Protein AF-W1X8U1-F1 (afdb_monomer_lite)

Radius of gyration: 20.16 Å; chains: 1; bounding box: 55×42×48 Å

Foldseek 3Di:
DDDDDDPDDDDDDPPDDDDDDPPDDDDDDPDCDPPPDDDDDPQLVVLLVVLVVVLCVVLVVLVVVLVVLVVVLVVLVPDVPRDPVVNVVSVVVNVVSVVVNVVSVVVSVVSCVVSVHDD

Structure (mmCIF, N/CA/C/O backbone):
data_AF-W1X8U1-F1
#
_entry.id   AF-W1X8U1-F1
#
loop_
_atom_site.group_PDB
_atom_site.id
_atom_site.type_symbol
_atom_site.label_atom_id
_atom_site.label_alt_id
_atom_site.label_comp_id
_atom_site.label_asym_id
_atom_site.label_entity_id
_atom_site.label_seq_id
_atom_site.pdbx_PDB_ins_code
_atom_site.Cartn_x
_atom_site.Cartn_y
_atom_site.Cartn_z
_atom_site.occupancy
_atom_site.B_iso_or_equiv
_atom_site.auth_seq_id
_atom_site.auth_comp_id
_atom_site.auth_asym_id
_atom_site.auth_atom_id
_atom_site.pdbx_PDB_model_num
ATOM 1 N N . MET A 1 1 ? -28.953 -25.664 3.924 1.00 47.00 1 MET A N 1
ATOM 2 C CA . MET A 1 1 ? -27.684 -25.149 3.356 1.00 47.00 1 MET A CA 1
ATOM 3 C C . MET A 1 1 ? -27.932 -24.673 1.933 1.00 47.00 1 MET A C 1
ATOM 5 O O . MET A 1 1 ? -28.432 -25.472 1.155 1.00 47.00 1 MET A O 1
ATOM 9 N N . LYS A 1 2 ? -27.613 -23.412 1.609 1.00 40.00 2 LYS A N 1
ATOM 10 C CA . LYS A 1 2 ? -27.286 -22.907 0.257 1.00 40.00 2 LYS A CA 1
ATOM 11 C C . LYS A 1 2 ? -26.770 -21.465 0.405 1.00 40.00 2 LYS A C 1
ATOM 13 O O . LYS A 1 2 ? -27.522 -20.573 0.775 1.00 40.00 2 LYS A O 1
ATOM 18 N N . ARG A 1 3 ? -25.458 -21.281 0.220 1.00 53.66 3 ARG A N 1
ATOM 19 C CA . ARG A 1 3 ? -24.742 -19.993 0.218 1.00 53.66 3 ARG A CA 1
ATOM 20 C C . ARG A 1 3 ? -24.684 -19.485 -1.216 1.00 53.66 3 ARG A C 1
ATOM 22 O O . ARG A 1 3 ? -24.062 -20.173 -2.011 1.00 53.66 3 ARG A O 1
ATOM 29 N N . ASN A 1 4 ? -25.211 -18.294 -1.508 1.00 44.44 4 ASN A N 1
ATOM 30 C CA . ASN A 1 4 ? -24.930 -17.595 -2.765 1.00 44.44 4 ASN A CA 1
ATOM 31 C C . ASN A 1 4 ? -24.478 -16.156 -2.482 1.00 44.44 4 ASN A C 1
ATOM 33 O O . ASN A 1 4 ? -25.269 -15.251 -2.230 1.00 44.44 4 ASN A O 1
ATOM 37 N N . THR A 1 5 ? -23.161 -16.005 -2.520 1.00 50.38 5 THR A N 1
ATOM 38 C CA . THR A 1 5 ? -22.349 -14.798 -2.409 1.00 50.38 5 THR A CA 1
ATOM 39 C C . THR A 1 5 ? -22.599 -13.852 -3.583 1.00 50.38 5 THR A C 1
ATOM 41 O O . THR A 1 5 ? -22.244 -14.188 -4.708 1.00 50.38 5 THR A O 1
ATOM 44 N N . LYS A 1 6 ? -23.153 -12.661 -3.328 1.00 39.97 6 LYS A N 1
ATOM 45 C CA . LYS A 1 6 ? -23.048 -11.481 -4.207 1.00 39.97 6 LYS A CA 1
ATOM 46 C C . LYS A 1 6 ? -23.058 -10.209 -3.356 1.00 39.97 6 LYS A C 1
ATOM 48 O O . LYS A 1 6 ? -24.065 -9.517 -3.272 1.00 39.97 6 LYS A O 1
ATOM 53 N N . ILE A 1 7 ? -21.935 -9.918 -2.698 1.00 44.72 7 ILE A N 1
ATOM 54 C CA . ILE A 1 7 ? -21.651 -8.555 -2.235 1.00 44.72 7 ILE A CA 1
ATOM 55 C C . ILE A 1 7 ? -21.176 -7.809 -3.478 1.00 44.72 7 ILE A C 1
ATOM 57 O O . ILE A 1 7 ? -20.038 -7.958 -3.915 1.0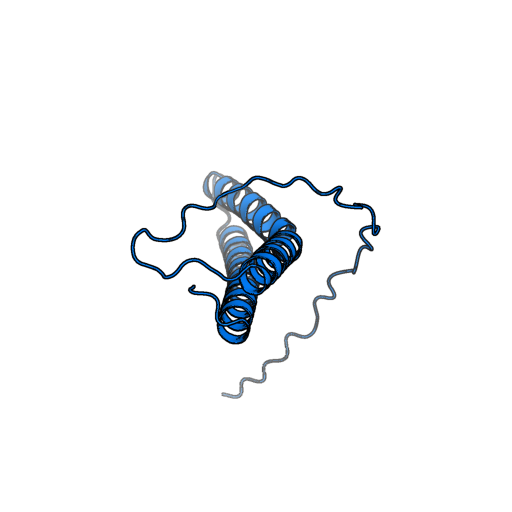0 44.72 7 ILE A O 1
ATOM 61 N N . ALA A 1 8 ? -22.112 -7.116 -4.114 1.00 46.22 8 ALA A N 1
ATOM 62 C CA . ALA A 1 8 ? -21.837 -6.253 -5.240 1.00 46.22 8 ALA A CA 1
ATOM 63 C C . ALA A 1 8 ? -21.449 -4.857 -4.733 1.00 46.22 8 ALA A C 1
ATOM 65 O O . ALA A 1 8 ? -22.158 -4.278 -3.916 1.00 46.22 8 ALA A O 1
ATOM 66 N N . LEU A 1 9 ? -20.358 -4.347 -5.309 1.00 48.09 9 LEU A N 1
ATOM 67 C CA . LEU A 1 9 ? -20.118 -2.941 -5.645 1.00 48.09 9 LEU A CA 1
ATOM 68 C C . LEU A 1 9 ? -20.027 -1.942 -4.482 1.00 48.09 9 LEU A C 1
ATOM 70 O O . LEU A 1 9 ? -21.000 -1.292 -4.117 1.00 48.09 9 LEU A O 1
ATOM 74 N N . ILE A 1 10 ? -18.793 -1.682 -4.040 1.00 46.97 10 ILE A N 1
ATOM 75 C CA . ILE A 1 10 ? -18.420 -0.338 -3.588 1.00 46.97 10 ILE A CA 1
ATOM 76 C C . ILE A 1 10 ? -17.642 0.308 -4.736 1.00 46.97 10 ILE A C 1
ATOM 78 O O . ILE A 1 10 ? -16.476 0.004 -4.975 1.00 46.97 10 ILE A O 1
ATOM 82 N N . MET A 1 11 ? -18.344 1.160 -5.483 1.00 43.03 11 MET A N 1
ATOM 83 C CA . MET A 1 11 ? -17.769 2.132 -6.410 1.00 43.03 11 MET A CA 1
ATOM 84 C C . MET A 1 11 ? -16.831 3.050 -5.623 1.00 43.03 11 MET A C 1
ATOM 86 O O . MET A 1 11 ? -17.294 3.869 -4.830 1.00 43.03 11 MET A O 1
ATOM 90 N N . MET A 1 12 ? -15.522 2.925 -5.830 1.00 49.91 12 MET A N 1
ATOM 91 C CA . MET A 1 12 ? -14.578 3.934 -5.364 1.00 49.91 12 MET A CA 1
ATOM 92 C C . MET A 1 12 ? -14.487 5.004 -6.451 1.00 49.91 12 MET A C 1
ATOM 94 O O . MET A 1 12 ? -14.066 4.730 -7.575 1.00 49.91 12 MET A O 1
ATOM 98 N N . ALA A 1 13 ? -14.985 6.197 -6.129 1.00 44.12 13 ALA A N 1
ATOM 99 C CA . ALA A 1 13 ? -14.992 7.346 -7.017 1.00 44.12 13 ALA A CA 1
ATOM 100 C C . ALA A 1 13 ? -13.569 7.642 -7.512 1.00 44.12 13 ALA A C 1
ATOM 102 O O . ALA A 1 13 ? -12.646 7.855 -6.724 1.00 44.12 13 ALA A O 1
ATOM 103 N N . LEU A 1 14 ? -13.416 7.646 -8.834 1.00 42.22 14 LEU A N 1
ATOM 104 C CA . LEU A 1 14 ? -12.200 8.031 -9.528 1.00 42.22 14 LEU A CA 1
ATOM 105 C C . LEU A 1 14 ? -12.057 9.558 -9.429 1.00 42.22 14 LEU A C 1
ATOM 107 O O . LEU A 1 14 ? -12.502 10.295 -10.305 1.00 42.22 14 LEU A O 1
ATOM 111 N N . SER A 1 15 ? -11.478 10.051 -8.335 1.00 45.56 15 SER A N 1
ATOM 112 C CA . SER A 1 15 ? -11.032 11.442 -8.272 1.00 45.56 15 SER A CA 1
ATOM 113 C C . SER A 1 15 ? -9.821 11.581 -9.187 1.00 45.56 15 SER A C 1
ATOM 115 O O . SER A 1 15 ? -8.750 11.048 -8.898 1.00 45.56 15 SER A O 1
ATOM 117 N N . ALA A 1 16 ? -10.018 12.259 -10.317 1.00 51.31 16 ALA A N 1
ATOM 118 C CA . ALA A 1 16 ? -8.973 12.618 -11.261 1.00 51.31 16 ALA A CA 1
ATOM 119 C C . ALA A 1 16 ? -7.853 13.375 -10.532 1.00 51.31 16 ALA A C 1
ATOM 121 O O . ALA A 1 16 ? -7.988 14.556 -10.214 1.00 51.31 16 ALA A O 1
ATOM 122 N N . MET A 1 17 ? -6.743 12.692 -10.255 1.00 51.59 17 MET A N 1
ATOM 123 C CA . MET A 1 17 ? -5.506 13.367 -9.893 1.00 51.59 17 MET A CA 1
ATOM 124 C C . MET A 1 17 ? -4.847 13.828 -11.186 1.00 51.59 17 MET A C 1
ATOM 126 O O . MET A 1 17 ? -4.524 13.030 -12.066 1.00 51.59 17 MET A O 1
ATOM 130 N N . ALA A 1 18 ? -4.749 15.149 -11.309 1.00 44.41 18 ALA A N 1
ATOM 131 C CA . ALA A 1 18 ? -4.173 15.847 -12.438 1.00 44.41 18 ALA A CA 1
ATOM 132 C C . ALA A 1 18 ? -2.786 15.285 -12.787 1.00 44.41 18 ALA A C 1
ATOM 134 O O . ALA A 1 18 ? -1.906 15.170 -11.935 1.00 44.41 18 ALA A O 1
ATOM 135 N N . MET A 1 19 ? -2.605 14.968 -14.070 1.00 51.06 19 MET A N 1
ATOM 136 C CA . MET A 1 19 ? -1.295 14.761 -14.675 1.00 51.06 19 MET A CA 1
ATOM 137 C C . MET A 1 19 ? -0.472 16.035 -14.472 1.00 51.06 19 MET A C 1
ATOM 139 O O . MET A 1 19 ? -0.850 17.100 -14.955 1.00 51.06 19 MET A O 1
ATOM 143 N N . GLY A 1 20 ? 0.632 15.936 -13.740 1.00 47.75 20 GLY A N 1
ATOM 144 C CA . GLY A 1 20 ? 1.420 17.113 -13.403 1.00 47.75 20 GLY A CA 1
ATOM 145 C C . GLY A 1 20 ? 2.702 16.792 -12.658 1.00 47.75 20 GLY A C 1
ATOM 146 O O . GLY A 1 20 ? 2.921 17.308 -11.571 1.00 47.75 20 GLY A O 1
ATOM 147 N N . SER A 1 21 ? 3.565 15.963 -13.237 1.00 39.09 21 SER A N 1
ATOM 148 C CA . SER A 1 21 ? 4.991 16.023 -12.916 1.00 39.09 21 SER A CA 1
ATOM 149 C C . SER A 1 21 ? 5.814 15.515 -14.093 1.00 39.09 21 SER A C 1
ATOM 151 O O . SER A 1 21 ? 6.143 14.339 -14.219 1.00 39.09 21 SER A O 1
ATOM 153 N N . THR A 1 22 ? 6.185 16.448 -14.970 1.00 45.41 22 THR A N 1
ATOM 154 C CA . THR A 1 22 ? 7.440 16.356 -15.717 1.00 45.41 22 THR A CA 1
ATOM 155 C C . THR A 1 22 ? 8.556 16.088 -14.713 1.00 45.41 22 THR A C 1
ATOM 157 O O . THR A 1 22 ? 9.002 16.997 -14.013 1.00 45.41 22 THR A O 1
ATOM 160 N N . SER A 1 23 ? 8.971 14.830 -14.585 1.00 48.00 23 SER A N 1
ATOM 161 C CA . SER A 1 23 ? 10.151 14.473 -13.809 1.00 48.00 23 SER A CA 1
ATOM 162 C C . SER A 1 23 ? 11.353 14.892 -14.646 1.00 48.00 23 SER A C 1
ATOM 164 O O . SER A 1 23 ? 11.749 14.208 -15.588 1.00 48.00 23 SER A O 1
ATOM 166 N N . ALA A 1 24 ? 11.882 16.079 -14.351 1.00 45.25 24 ALA A N 1
ATOM 167 C CA . ALA A 1 24 ? 13.192 16.481 -14.821 1.00 45.25 24 ALA A CA 1
ATOM 168 C C . ALA A 1 24 ? 14.203 15.405 -14.400 1.00 45.25 24 ALA A C 1
ATOM 170 O O . ALA A 1 24 ? 14.230 14.980 -13.244 1.00 45.25 24 ALA A O 1
ATOM 171 N N . PHE A 1 25 ? 14.991 14.942 -15.367 1.00 58.16 25 PHE A N 1
ATOM 172 C CA . PHE A 1 25 ? 16.066 13.978 -15.191 1.00 58.16 25 PHE A CA 1
ATOM 173 C C . PHE A 1 25 ? 16.982 14.383 -14.027 1.00 58.16 25 PHE A C 1
ATOM 175 O O . PHE A 1 25 ? 17.772 15.315 -14.151 1.00 58.16 25 PHE A O 1
ATOM 182 N N . ALA 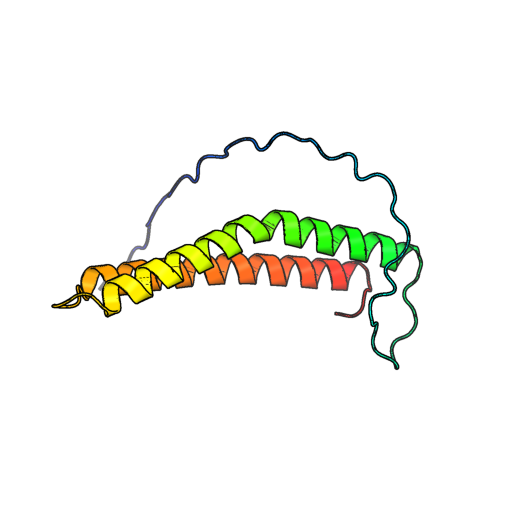A 1 26 ? 16.923 13.640 -12.925 1.00 42.69 26 ALA A N 1
ATOM 183 C CA . ALA A 1 26 ? 17.980 13.610 -11.926 1.00 42.69 26 ALA A CA 1
ATOM 184 C C . ALA A 1 26 ? 18.628 12.222 -11.979 1.00 42.69 26 ALA A C 1
ATOM 186 O O . ALA A 1 26 ? 18.125 11.244 -11.430 1.00 42.69 26 ALA A O 1
ATOM 187 N N . HIS A 1 27 ? 19.732 12.139 -12.721 1.00 51.44 27 HIS A N 1
ATOM 188 C CA . HIS A 1 27 ? 20.689 11.042 -12.619 1.00 51.44 27 HIS A CA 1
ATOM 189 C C . HIS A 1 27 ? 21.248 10.977 -11.190 1.00 51.44 27 HIS A C 1
ATOM 191 O O . HIS A 1 27 ? 21.660 12.002 -10.654 1.00 51.44 27 HIS A O 1
ATOM 197 N N . GLY A 1 28 ? 21.346 9.771 -10.620 1.00 43.47 28 GLY A N 1
ATOM 198 C CA . GLY A 1 28 ? 22.216 9.515 -9.466 1.00 43.47 28 GLY A CA 1
ATOM 199 C C . GLY A 1 28 ? 21.547 8.803 -8.297 1.00 43.47 28 GLY A C 1
ATOM 200 O O . GLY A 1 28 ? 21.346 9.383 -7.239 1.00 43.47 28 GLY A O 1
ATOM 201 N N . GLY A 1 29 ? 21.260 7.515 -8.464 1.00 41.34 29 GLY A N 1
ATOM 202 C CA . GLY A 1 29 ? 20.931 6.628 -7.355 1.00 41.34 29 GLY A CA 1
ATOM 203 C C . GLY A 1 29 ? 21.441 5.234 -7.668 1.00 41.34 29 GLY A C 1
ATOM 204 O O . GLY A 1 29 ? 20.706 4.423 -8.229 1.00 41.34 29 GLY A O 1
ATOM 205 N N . HIS A 1 30 ? 22.709 4.956 -7.358 1.00 46.06 30 HIS A N 1
ATOM 206 C CA . HIS A 1 30 ? 23.193 3.579 -7.301 1.00 46.06 30 HIS A CA 1
ATOM 207 C C . HIS A 1 30 ? 22.486 2.888 -6.133 1.00 46.06 30 HIS A C 1
ATOM 209 O O . HIS A 1 30 ? 22.923 2.956 -4.987 1.00 46.06 30 HIS A O 1
ATOM 215 N N . GLY A 1 31 ? 21.339 2.276 -6.434 1.00 52.28 31 GLY A N 1
ATOM 216 C CA . GLY A 1 31 ? 20.685 1.334 -5.542 1.00 52.28 31 GLY A CA 1
ATOM 217 C C . GLY A 1 31 ? 21.670 0.228 -5.185 1.00 52.28 31 GLY A C 1
ATOM 218 O O . GLY A 1 31 ? 22.433 -0.228 -6.036 1.00 52.28 31 GLY A O 1
ATOM 219 N N . MET A 1 32 ? 21.681 -0.152 -3.911 1.00 48.97 32 MET A N 1
ATOM 220 C CA . MET A 1 32 ? 22.469 -1.252 -3.364 1.00 48.97 32 MET A CA 1
ATOM 221 C C . MET A 1 32 ? 21.981 -2.574 -3.972 1.00 48.97 32 MET A C 1
ATOM 223 O O . MET A 1 32 ? 21.212 -3.310 -3.359 1.00 48.97 32 MET A O 1
ATOM 227 N N . TRP A 1 33 ? 22.369 -2.849 -5.214 1.00 56.16 33 TRP A N 1
ATOM 228 C CA . TRP A 1 33 ? 22.139 -4.132 -5.864 1.00 56.16 33 TRP A CA 1
ATOM 229 C C . TRP A 1 33 ? 23.087 -5.156 -5.241 1.00 56.16 33 TRP A C 1
ATOM 231 O O . TRP A 1 33 ? 24.254 -4.853 -4.990 1.00 56.16 33 TRP A O 1
ATOM 241 N N . GLN A 1 34 ? 22.547 -6.334 -4.914 1.00 53.59 34 GLN A N 1
ATOM 242 C CA . GLN A 1 34 ? 23.242 -7.429 -4.234 1.00 53.59 34 GLN A CA 1
ATOM 243 C C . GLN A 1 34 ? 24.669 -7.596 -4.772 1.00 53.59 34 GLN A C 1
ATOM 245 O O . GLN A 1 34 ? 24.851 -7.768 -5.974 1.00 53.59 34 GLN A O 1
ATOM 250 N N . GLN A 1 35 ? 25.664 -7.601 -3.877 1.00 53.56 35 GLN A N 1
ATOM 251 C CA . GLN A 1 35 ? 27.103 -7.675 -4.191 1.00 53.56 35 GLN A CA 1
ATOM 252 C C . GLN A 1 35 ? 27.522 -8.866 -5.082 1.00 53.56 35 GLN A C 1
ATOM 254 O O . GLN A 1 35 ? 28.658 -8.895 -5.541 1.00 53.56 35 GLN A O 1
ATOM 259 N N . ASN A 1 36 ? 26.622 -9.818 -5.354 1.00 54.03 36 ASN A N 1
ATOM 260 C CA . ASN A 1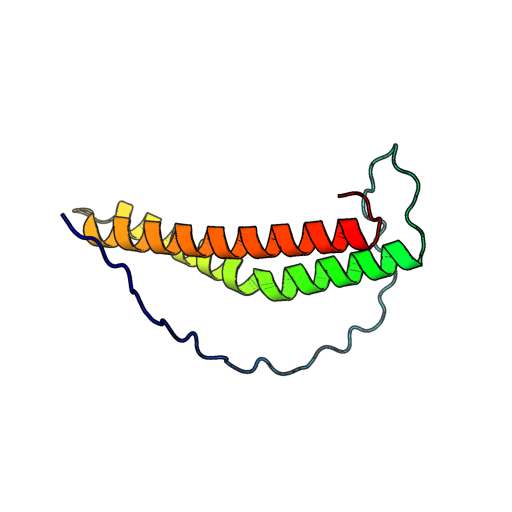 36 ? 26.866 -11.024 -6.149 1.00 54.03 36 ASN A CA 1
ATOM 261 C C . ASN A 1 36 ? 25.961 -11.158 -7.393 1.00 54.03 36 ASN A C 1
ATOM 263 O O . ASN A 1 36 ? 26.008 -12.188 -8.062 1.00 54.03 36 ASN A O 1
ATOM 267 N N . ALA A 1 37 ? 25.120 -10.166 -7.703 1.00 61.72 37 ALA A N 1
ATOM 268 C CA . ALA A 1 37 ? 24.302 -10.174 -8.915 1.00 61.72 37 ALA A CA 1
ATOM 269 C C . ALA A 1 37 ? 25.045 -9.483 -10.067 1.00 61.72 37 ALA A C 1
ATOM 271 O O . ALA A 1 37 ? 25.717 -8.471 -9.862 1.00 61.72 37 ALA A O 1
ATOM 272 N N . ALA A 1 38 ? 24.907 -10.015 -11.286 1.00 66.31 38 ALA A N 1
ATOM 273 C CA . ALA A 1 38 ? 25.387 -9.321 -12.476 1.00 66.31 38 ALA A CA 1
ATOM 274 C C . ALA A 1 38 ? 24.758 -7.913 -12.535 1.00 66.31 38 ALA A C 1
ATOM 276 O O . ALA A 1 38 ? 23.561 -7.778 -12.252 1.00 66.31 38 ALA A O 1
ATOM 277 N N . PRO A 1 39 ? 25.536 -6.865 -12.865 1.00 73.75 39 PRO A N 1
ATOM 278 C CA . PRO A 1 39 ? 24.998 -5.515 -12.954 1.00 73.75 39 PRO A CA 1
ATOM 279 C C . PRO A 1 39 ? 23.883 -5.466 -14.004 1.00 73.75 39 PRO A C 1
ATOM 281 O O . PRO A 1 39 ? 24.001 -6.073 -15.069 1.00 73.75 39 PRO A O 1
ATOM 284 N N . LEU A 1 40 ? 22.802 -4.743 -13.697 1.00 80.56 40 LEU A N 1
ATOM 285 C CA . LEU A 1 40 ? 21.691 -4.547 -14.629 1.00 80.56 40 LEU A CA 1
ATOM 286 C C . LEU A 1 40 ? 22.173 -3.851 -15.903 1.00 80.56 40 LEU A C 1
ATOM 288 O O . LEU A 1 40 ? 23.006 -2.942 -15.847 1.00 80.56 40 LEU A O 1
ATOM 292 N N . THR A 1 41 ? 21.596 -4.222 -17.046 1.00 88.81 41 THR A N 1
ATOM 293 C CA . THR A 1 41 ? 21.764 -3.432 -18.272 1.00 88.81 41 THR A CA 1
ATOM 294 C C . THR A 1 41 ? 21.101 -2.058 -18.114 1.00 88.81 41 THR A C 1
ATOM 296 O O . THR A 1 41 ? 20.217 -1.866 -17.277 1.00 88.81 41 THR A O 1
ATOM 299 N N . SER A 1 42 ? 21.488 -1.076 -18.935 1.00 89.50 42 SER A N 1
ATOM 300 C CA . SER A 1 42 ? 20.855 0.257 -18.914 1.00 89.50 42 SER A CA 1
ATOM 301 C C . SER A 1 42 ? 19.340 0.190 -19.184 1.00 89.50 42 SER A C 1
ATOM 303 O O . SER A 1 42 ? 18.550 0.902 -18.557 1.00 89.50 42 SER A O 1
ATOM 305 N N . GLU A 1 43 ? 18.922 -0.727 -20.058 1.00 90.44 43 GLU A N 1
ATOM 306 C CA . GLU A 1 43 ? 17.514 -1.010 -20.349 1.00 90.44 43 GLU A CA 1
ATOM 307 C C . GLU A 1 43 ? 16.790 -1.565 -19.116 1.00 90.44 43 GLU A C 1
ATOM 309 O O . GLU A 1 43 ? 15.733 -1.059 -18.736 1.00 90.44 43 GLU A O 1
ATOM 314 N N . GLN A 1 44 ? 17.398 -2.538 -18.429 1.00 90.56 44 GLN A N 1
ATOM 315 C CA . GLN A 1 44 ? 16.867 -3.095 -17.185 1.00 90.56 44 GLN A CA 1
ATOM 316 C C . GLN A 1 44 ? 16.797 -2.053 -16.069 1.00 90.56 44 GLN A C 1
ATOM 318 O O . GLN A 1 44 ? 15.827 -2.033 -15.317 1.00 90.56 44 GLN A O 1
ATOM 323 N N . GLN A 1 45 ? 17.771 -1.147 -15.975 1.00 90.56 45 GLN A N 1
ATOM 324 C CA . GLN A 1 45 ? 17.751 -0.056 -15.002 1.00 90.56 45 GLN A CA 1
ATOM 325 C C . GLN A 1 45 ? 16.595 0.922 -15.267 1.00 90.56 45 GLN A C 1
ATOM 327 O O . GLN A 1 45 ? 15.921 1.356 -14.331 1.00 90.56 45 GLN A O 1
ATOM 332 N N . THR A 1 46 ? 16.329 1.238 -16.535 1.00 93.12 46 THR A N 1
ATOM 333 C CA . THR A 1 46 ? 15.215 2.114 -16.931 1.00 93.12 46 THR A CA 1
ATOM 334 C C . THR A 1 46 ? 13.867 1.451 -16.644 1.00 93.12 46 THR A C 1
ATOM 336 O O . THR A 1 46 ? 12.979 2.065 -16.045 1.00 93.12 46 THR A O 1
ATOM 339 N N . ALA A 1 47 ? 13.724 0.172 -17.001 1.00 94.12 47 ALA A N 1
ATOM 340 C CA . ALA A 1 47 ? 12.535 -0.615 -16.691 1.00 94.12 47 ALA A CA 1
ATOM 341 C C . ALA A 1 47 ? 12.317 -0.726 -15.174 1.00 94.12 47 ALA A C 1
ATOM 343 O O . ALA A 1 47 ? 11.202 -0.519 -14.695 1.00 94.12 47 ALA A O 1
ATOM 344 N N . TRP A 1 48 ? 13.386 -0.951 -14.408 1.00 93.56 48 TRP A N 1
ATOM 345 C CA . TRP A 1 48 ? 13.348 -1.016 -12.951 1.00 93.56 48 TRP A CA 1
ATOM 346 C C . TRP A 1 48 ? 12.784 0.258 -12.320 1.00 93.56 48 TRP A C 1
ATOM 348 O O . TRP A 1 48 ? 11.866 0.189 -11.496 1.00 93.56 48 TRP A O 1
ATOM 358 N N . GLN A 1 49 ? 13.319 1.418 -12.724 1.00 94.44 49 GLN A N 1
ATOM 359 C CA . GLN A 1 49 ? 12.884 2.722 -12.224 1.00 94.44 49 GLN A CA 1
ATOM 360 C C . GLN A 1 49 ? 11.407 2.950 -12.525 1.00 94.44 49 GLN A C 1
ATOM 362 O O . GLN A 1 49 ? 10.649 3.336 -11.637 1.00 94.44 49 GLN A O 1
ATOM 367 N N . LYS A 1 50 ? 10.979 2.654 -13.758 1.00 95.56 50 LYS A N 1
ATOM 368 C CA . LYS A 1 50 ? 9.577 2.780 -14.151 1.00 95.56 50 LYS A CA 1
ATOM 369 C C . LYS A 1 50 ? 8.673 1.888 -13.297 1.00 95.56 50 LYS A C 1
ATOM 371 O O . LYS A 1 50 ? 7.703 2.383 -12.734 1.00 95.56 50 LYS A O 1
ATOM 376 N N . ILE A 1 51 ? 9.010 0.605 -13.155 1.00 96.38 51 ILE A N 1
ATOM 377 C CA . ILE A 1 51 ? 8.223 -0.358 -12.369 1.00 96.38 51 ILE A CA 1
ATOM 378 C C . ILE A 1 51 ? 8.096 0.095 -10.906 1.00 96.38 51 ILE A C 1
ATOM 380 O O . ILE A 1 51 ? 7.011 0.024 -10.326 1.00 96.38 51 ILE A O 1
ATOM 384 N N . HIS A 1 52 ? 9.180 0.597 -10.308 1.00 94.38 52 HIS A N 1
ATOM 385 C CA . HIS A 1 52 ? 9.160 1.089 -8.929 1.00 94.38 52 HIS A CA 1
ATOM 386 C C . HIS A 1 52 ? 8.342 2.369 -8.770 1.00 94.38 52 HIS A C 1
ATOM 388 O O . HIS A 1 52 ? 7.555 2.470 -7.826 1.00 94.38 52 HIS A O 1
ATOM 394 N N . ASN A 1 53 ? 8.481 3.316 -9.699 1.00 95.88 53 ASN A N 1
ATOM 395 C CA . ASN A 1 53 ? 7.705 4.552 -9.695 1.00 95.88 53 ASN A CA 1
ATOM 396 C C . ASN A 1 53 ? 6.206 4.266 -9.854 1.00 95.88 53 ASN A C 1
ATOM 398 O O . ASN A 1 53 ? 5.400 4.798 -9.092 1.00 95.88 53 ASN A O 1
ATOM 402 N N . ASP A 1 54 ? 5.837 3.374 -10.777 1.00 95.75 54 ASP A N 1
ATOM 403 C CA . ASP A 1 54 ? 4.448 2.971 -11.006 1.00 95.75 54 ASP A CA 1
ATOM 404 C C . ASP A 1 54 ? 3.858 2.279 -9.768 1.00 95.75 54 ASP A C 1
ATOM 406 O O . ASP A 1 54 ? 2.742 2.598 -9.349 1.00 95.75 54 ASP A O 1
ATOM 410 N N . PHE A 1 55 ? 4.613 1.370 -9.138 1.00 96.94 55 PHE A N 1
ATOM 411 C CA . PHE A 1 55 ? 4.204 0.732 -7.886 1.00 96.94 55 PHE A CA 1
ATOM 412 C C . PHE A 1 55 ? 4.010 1.760 -6.767 1.00 96.94 55 PHE A C 1
ATOM 414 O O . PHE A 1 55 ? 3.013 1.703 -6.044 1.00 96.94 55 PHE A O 1
ATOM 421 N N . TYR A 1 56 ? 4.932 2.712 -6.609 1.00 95.75 56 TYR A N 1
ATOM 422 C CA . TYR A 1 56 ? 4.826 3.746 -5.581 1.00 95.75 56 TYR A CA 1
ATOM 423 C C . TYR A 1 56 ? 3.609 4.651 -5.810 1.00 95.75 56 TYR A C 1
ATOM 425 O O . TYR A 1 56 ? 2.819 4.867 -4.888 1.00 95.75 56 TYR A O 1
ATOM 433 N N . ALA A 1 57 ? 3.400 5.106 -7.048 1.00 94.62 57 ALA A N 1
ATOM 434 C CA . ALA A 1 57 ? 2.252 5.928 -7.415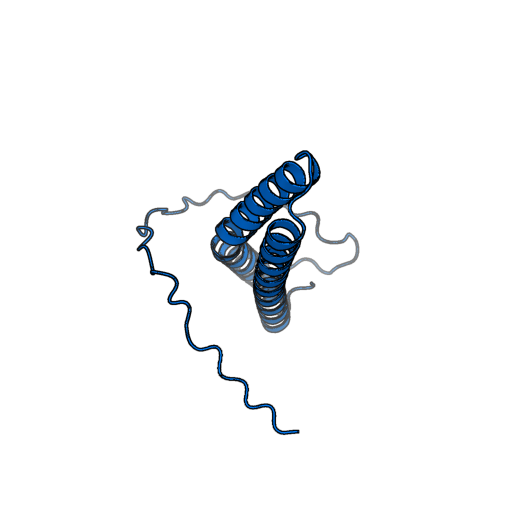 1.00 94.62 57 ALA A CA 1
ATOM 435 C C . ALA A 1 57 ? 0.926 5.218 -7.096 1.00 94.62 57 ALA A C 1
ATOM 437 O O . ALA A 1 57 ? 0.035 5.818 -6.496 1.00 94.62 57 ALA A O 1
ATOM 438 N N . GLN A 1 58 ? 0.824 3.923 -7.412 1.00 93.00 58 GLN A N 1
ATOM 439 C CA . GLN A 1 58 ? -0.384 3.126 -7.169 1.00 93.00 58 GLN A CA 1
ATOM 440 C C . GLN A 1 58 ? -0.581 2.723 -5.699 1.00 93.00 58 GLN A C 1
ATOM 442 O O . GLN A 1 58 ? -1.717 2.575 -5.253 1.00 93.00 58 GLN A O 1
ATOM 447 N N . SER A 1 59 ? 0.496 2.530 -4.930 1.00 97.06 59 SER A N 1
ATOM 448 C CA . SER A 1 59 ? 0.414 2.016 -3.554 1.00 97.06 59 SER A CA 1
ATOM 449 C C . SER A 1 59 ? 0.375 3.101 -2.476 1.00 97.06 59 SER A C 1
ATOM 451 O O . SER A 1 59 ? -0.100 2.825 -1.375 1.00 97.06 59 SER A O 1
ATOM 453 N N . SER A 1 60 ? 0.822 4.328 -2.766 1.00 96.19 60 SER A N 1
ATOM 454 C CA . SER A 1 60 ? 0.949 5.410 -1.774 1.00 96.19 60 SER A CA 1
ATOM 455 C C . SER A 1 60 ? -0.353 5.700 -1.013 1.00 96.19 60 SER A C 1
ATOM 457 O O . SER A 1 60 ? -0.365 5.691 0.219 1.00 96.19 60 SER A O 1
ATOM 459 N N . ALA A 1 61 ? -1.471 5.867 -1.725 1.00 94.44 61 ALA A N 1
ATOM 460 C CA . ALA A 1 61 ? -2.775 6.133 -1.117 1.00 94.44 61 ALA A CA 1
ATOM 461 C C . ALA A 1 61 ? -3.261 4.963 -0.242 1.00 94.44 61 ALA A C 1
ATOM 463 O O . ALA A 1 61 ? -3.766 5.179 0.859 1.00 94.44 61 ALA A O 1
ATOM 464 N N . LEU A 1 62 ? -3.057 3.717 -0.685 1.00 96.31 62 LEU A N 1
ATOM 465 C CA . LEU A 1 62 ? -3.428 2.521 0.081 1.00 96.31 62 LEU A CA 1
ATOM 466 C C . LEU A 1 62 ? -2.592 2.382 1.360 1.00 96.31 62 LEU A C 1
ATOM 468 O O . LEU A 1 62 ? -3.118 2.022 2.412 1.00 96.31 62 LEU A O 1
ATOM 472 N N . GLN A 1 63 ? -1.296 2.700 1.294 1.00 97.75 63 GLN A N 1
ATOM 473 C CA . GLN A 1 63 ? -0.423 2.714 2.469 1.00 97.75 63 GLN A CA 1
ATOM 474 C C . GLN A 1 63 ? -0.865 3.780 3.476 1.00 97.75 63 GLN A C 1
ATOM 476 O O . GLN A 1 63 ? -0.956 3.486 4.668 1.00 97.75 63 GLN A O 1
ATOM 481 N N . GLN A 1 64 ? -1.194 4.988 3.007 1.00 97.62 64 GLN A N 1
ATOM 482 C CA . GLN A 1 64 ? -1.721 6.057 3.860 1.00 97.62 64 GLN A CA 1
ATOM 483 C C . GLN A 1 64 ? -3.037 5.644 4.527 1.00 97.62 64 GLN A C 1
ATOM 485 O O . GLN A 1 64 ? -3.169 5.764 5.744 1.00 97.62 64 GLN A O 1
ATOM 490 N N . GLN A 1 65 ? -3.975 5.075 3.766 1.00 97.25 65 GLN A N 1
ATOM 491 C CA . GLN A 1 65 ? -5.237 4.568 4.309 1.00 97.25 65 GLN A CA 1
ATOM 492 C C . GLN A 1 65 ? -5.016 3.483 5.367 1.00 97.25 65 GLN A C 1
ATOM 494 O O . GLN A 1 65 ? -5.664 3.505 6.413 1.00 97.25 65 GLN A O 1
ATOM 499 N N . LEU A 1 66 ? -4.074 2.562 5.142 1.00 98.31 66 LEU A N 1
ATOM 500 C CA . LEU A 1 66 ? -3.752 1.516 6.111 1.00 98.31 66 LEU A CA 1
ATOM 501 C C . LEU A 1 66 ? -3.189 2.098 7.417 1.00 98.31 66 LEU A C 1
ATOM 503 O O . LEU A 1 66 ? -3.534 1.622 8.500 1.00 98.31 66 LEU A O 1
ATOM 507 N N . VAL A 1 67 ? -2.347 3.132 7.328 1.00 98.00 67 VAL A N 1
ATOM 508 C CA . VAL A 1 67 ? -1.832 3.859 8.498 1.00 98.00 67 VAL A CA 1
ATOM 509 C C . VAL A 1 67 ? -2.977 4.530 9.256 1.00 98.00 67 VAL A C 1
ATOM 511 O O . VAL A 1 67 ? -3.105 4.321 10.462 1.00 98.00 67 VAL A O 1
ATOM 514 N N . THR A 1 68 ? -3.854 5.261 8.565 1.00 98.12 68 THR A N 1
ATOM 515 C CA . THR A 1 68 ? -5.032 5.900 9.174 1.00 98.12 68 THR A CA 1
ATOM 516 C C . THR A 1 68 ? -5.923 4.882 9.881 1.00 98.12 68 THR A C 1
ATOM 518 O O . THR A 1 68 ? -6.273 5.075 11.045 1.00 98.12 68 THR A O 1
ATOM 521 N N . LYS A 1 69 ? -6.231 3.755 9.229 1.00 98.31 69 LYS A N 1
ATOM 522 C CA . LYS A 1 69 ? -7.057 2.695 9.820 1.00 98.31 69 LYS A CA 1
ATOM 523 C C . LYS A 1 69 ? -6.399 2.042 11.031 1.00 98.31 69 LYS A C 1
ATOM 525 O O . LYS A 1 69 ? -7.089 1.684 11.978 1.00 98.31 69 LYS A O 1
ATOM 530 N N . ARG A 1 70 ? -5.066 1.952 11.061 1.00 98.50 70 ARG A N 1
ATOM 531 C CA . ARG A 1 70 ? -4.335 1.467 12.239 1.00 98.50 70 ARG A CA 1
ATOM 532 C C . ARG A 1 70 ? -4.451 2.423 13.430 1.00 98.50 70 ARG A C 1
ATOM 534 O O . ARG A 1 70 ? -4.570 1.950 14.558 1.00 98.50 70 ARG A O 1
ATOM 541 N N . TYR A 1 71 ? -4.442 3.736 13.198 1.00 98.44 71 TYR A N 1
ATOM 542 C CA . TYR A 1 71 ? -4.713 4.712 14.259 1.00 98.44 71 TYR A CA 1
ATOM 543 C C . TYR A 1 71 ? -6.151 4.610 14.768 1.00 98.44 71 TYR A C 1
ATOM 545 O O . TYR A 1 71 ? -6.355 4.570 15.978 1.00 98.44 71 TYR A O 1
ATOM 553 N N . GLU A 1 72 ? -7.128 4.503 13.865 1.00 98.06 72 GLU A N 1
ATOM 554 C CA . GLU A 1 72 ? -8.540 4.311 14.220 1.00 98.06 72 GLU A CA 1
ATOM 555 C C . GLU A 1 72 ? -8.741 3.039 15.057 1.00 98.06 72 GLU A C 1
ATOM 557 O O . GLU A 1 72 ? -9.335 3.086 16.132 1.00 98.06 72 GLU A O 1
ATOM 562 N N . TYR A 1 73 ? -8.168 1.919 14.615 1.00 98.56 73 TYR A N 1
ATOM 563 C CA . TYR A 1 73 ? -8.196 0.648 15.333 1.00 98.56 73 TYR A CA 1
ATOM 564 C C . TYR A 1 73 ? -7.634 0.774 16.757 1.00 98.56 73 TYR A C 1
ATOM 566 O O . TYR A 1 73 ? -8.264 0.339 17.720 1.00 98.56 73 TYR A O 1
ATOM 574 N N . ASN A 1 74 ? -6.471 1.416 16.909 1.00 98.38 74 ASN A N 1
ATOM 575 C CA . ASN A 1 74 ? -5.852 1.625 18.218 1.00 98.38 74 ASN A CA 1
ATOM 576 C C . ASN A 1 74 ? -6.683 2.556 19.116 1.00 98.38 74 ASN A C 1
ATOM 578 O O . ASN A 1 74 ? -6.778 2.313 20.317 1.00 98.38 74 ASN A O 1
ATOM 582 N N . ALA A 1 75 ? -7.303 3.596 18.551 1.00 98.19 75 ALA A N 1
ATOM 583 C CA . ALA A 1 75 ? -8.188 4.489 19.295 1.00 98.19 75 ALA A CA 1
ATOM 584 C C . ALA A 1 75 ? -9.436 3.751 19.807 1.00 98.19 75 ALA A C 1
ATOM 586 O O . ALA A 1 75 ? -9.830 3.935 20.956 1.00 98.19 75 ALA A O 1
ATOM 587 N N . LEU A 1 76 ? -10.020 2.871 18.986 1.00 98.19 76 LEU A N 1
ATOM 588 C CA . LEU A 1 76 ? -11.159 2.038 19.379 1.00 98.19 76 LEU A CA 1
ATOM 589 C C . LEU A 1 76 ? -10.796 1.022 20.471 1.00 98.19 76 LEU A C 1
ATOM 591 O O . LEU A 1 76 ? -11.606 0.786 21.364 1.00 98.19 76 LEU A O 1
ATOM 595 N N . LEU A 1 77 ? -9.587 0.451 20.433 1.00 98.06 77 LEU A N 1
ATOM 596 C CA . LEU A 1 77 ? -9.087 -0.429 21.496 1.00 98.06 77 LEU A CA 1
ATOM 597 C C . LEU A 1 77 ? -8.867 0.299 22.827 1.00 98.06 77 LEU A C 1
ATOM 599 O O . LEU A 1 77 ? -9.026 -0.310 23.881 1.00 98.06 77 LEU A O 1
ATOM 603 N N . ALA A 1 78 ? -8.48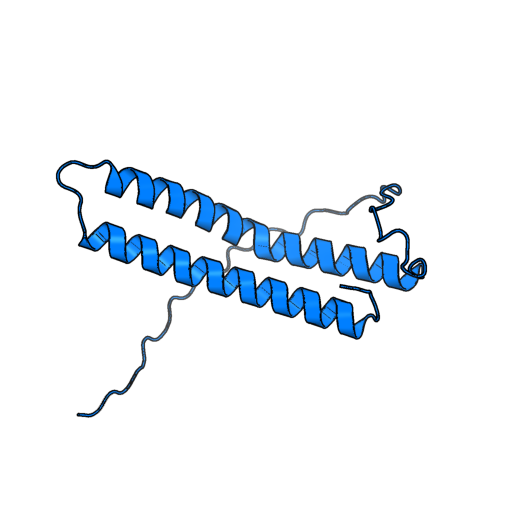5 1.576 22.783 1.00 98.00 78 ALA A N 1
ATOM 604 C CA . ALA A 1 78 ? -8.256 2.392 23.974 1.00 98.00 78 ALA A CA 1
ATOM 605 C C . ALA A 1 78 ? -9.550 2.976 24.578 1.00 98.00 78 ALA A C 1
ATOM 607 O O . ALA A 1 78 ? -9.516 3.522 25.682 1.00 98.00 78 ALA A O 1
ATOM 608 N N . ALA A 1 79 ? -10.681 2.892 23.869 1.00 97.44 79 ALA A N 1
ATOM 609 C CA . ALA A 1 79 ? -11.974 3.350 24.365 1.00 97.44 79 ALA A CA 1
ATOM 610 C C . ALA A 1 79 ? -12.477 2.474 25.527 1.00 97.44 79 ALA A C 1
ATOM 612 O O . ALA A 1 79 ? -12.191 1.281 25.585 1.00 97.44 79 ALA A O 1
ATOM 613 N N . ASN A 1 80 ? -13.267 3.057 26.436 1.00 93.81 80 ASN A N 1
ATOM 614 C CA . ASN A 1 80 ? -13.843 2.346 27.579 1.00 93.81 80 ASN A CA 1
ATOM 615 C C . ASN A 1 80 ? -15.367 2.569 27.680 1.00 93.81 80 ASN A C 1
ATOM 617 O O . ASN A 1 80 ? -15.782 3.700 27.942 1.00 93.81 80 ASN A O 1
ATOM 621 N N . PRO A 1 81 ? -16.198 1.515 27.526 1.00 93.75 81 PRO A N 1
ATOM 622 C CA . PRO A 1 81 ? -15.810 0.159 27.126 1.00 93.75 81 PRO A CA 1
ATOM 623 C C . PRO A 1 81 ? -15.394 0.096 25.639 1.00 93.75 81 PRO A C 1
ATOM 625 O O . PRO A 1 81 ? -15.899 0.885 24.835 1.00 93.75 81 PRO A O 1
ATOM 628 N N . PRO A 1 82 ? -14.524 -0.849 25.241 1.00 96.38 82 PRO A N 1
ATOM 629 C CA . PRO A 1 82 ? -14.208 -1.070 23.833 1.00 96.38 82 PRO A CA 1
ATOM 630 C C . PRO A 1 82 ? -15.438 -1.518 23.028 1.00 96.38 82 PRO A C 1
ATOM 632 O O . PRO A 1 82 ? -16.174 -2.418 23.439 1.00 96.38 82 PRO A O 1
ATOM 635 N N . ASP A 1 83 ? -15.631 -0.939 21.841 1.00 97.62 83 ASP A N 1
ATOM 636 C CA . ASP A 1 83 ? -16.694 -1.327 20.903 1.00 97.62 83 ASP A CA 1
ATOM 637 C C . ASP A 1 83 ? -16.191 -2.437 19.968 1.00 97.62 83 ASP A C 1
ATOM 639 O O . ASP A 1 83 ? -15.588 -2.186 18.919 1.00 97.62 83 ASP A O 1
ATOM 643 N N . SER A 1 84 ? -16.426 -3.691 20.360 1.00 97.00 84 SER A N 1
ATOM 644 C CA . SER A 1 84 ? -15.947 -4.870 19.627 1.00 97.00 84 SER A CA 1
ATOM 645 C C . SER A 1 84 ? -16.474 -4.950 18.190 1.00 97.00 84 SER A C 1
ATOM 647 O O . SER A 1 84 ? -15.769 -5.446 17.309 1.00 97.00 84 SER A O 1
ATOM 649 N N . SER A 1 85 ? -17.677 -4.435 17.918 1.00 98.12 85 SER A N 1
ATOM 650 C CA . SER A 1 85 ? -18.245 -4.423 16.568 1.00 98.12 85 SER A CA 1
ATOM 651 C C . SER A 1 85 ? -17.450 -3.490 15.656 1.00 98.12 85 SER A C 1
ATOM 653 O O . SER A 1 85 ? -17.069 -3.885 14.552 1.00 98.12 85 SER A O 1
ATOM 655 N N . LYS A 1 86 ? -17.148 -2.270 16.119 1.00 98.12 86 LYS A N 1
ATOM 656 C CA . LYS A 1 86 ? -16.342 -1.310 15.346 1.00 98.12 86 LYS A CA 1
ATOM 657 C C . LYS A 1 86 ? -14.901 -1.772 15.174 1.00 98.12 86 LYS A C 1
ATOM 659 O O . LYS A 1 86 ? -14.366 -1.668 14.075 1.00 98.12 86 LYS A O 1
ATOM 664 N N . ILE A 1 87 ? -14.297 -2.340 16.217 1.00 98.62 87 ILE A N 1
ATOM 665 C CA . ILE A 1 87 ? -12.935 -2.892 16.158 1.00 98.62 87 ILE A CA 1
ATOM 666 C C . ILE A 1 87 ? -12.838 -3.966 15.064 1.00 98.62 87 ILE A C 1
ATOM 668 O O . ILE A 1 87 ? -11.946 -3.905 14.218 1.00 98.62 87 ILE A O 1
ATOM 672 N N . ASN A 1 88 ? -13.784 -4.911 15.034 1.00 98.44 88 ASN A N 1
ATOM 673 C CA . ASN A 1 88 ? -13.814 -5.968 14.021 1.00 98.44 88 ASN A CA 1
ATOM 674 C C . ASN A 1 88 ? -14.071 -5.425 12.607 1.00 98.44 88 ASN A C 1
ATOM 676 O O . ASN A 1 88 ? -13.488 -5.924 11.643 1.00 98.44 88 ASN A O 1
ATOM 680 N N . ALA A 1 89 ? -14.913 -4.397 12.467 1.00 98.56 89 ALA A N 1
ATOM 681 C CA . ALA A 1 89 ? -15.149 -3.747 11.181 1.00 98.56 89 ALA A CA 1
ATOM 682 C C . ALA A 1 89 ? -13.868 -3.089 10.636 1.00 98.56 89 ALA A C 1
ATOM 684 O O . ALA A 1 89 ? -13.466 -3.382 9.510 1.00 98.56 89 ALA A O 1
ATOM 685 N N . VAL A 1 90 ? -13.173 -2.288 11.454 1.00 98.56 90 VAL A N 1
ATOM 686 C CA . VAL A 1 90 ? -11.912 -1.635 11.060 1.00 98.56 90 VAL A CA 1
ATOM 687 C C . VAL A 1 90 ? -10.818 -2.666 10.772 1.00 98.56 90 VAL A C 1
ATOM 689 O O . VAL A 1 90 ? -10.080 -2.520 9.799 1.00 98.56 90 VAL A O 1
ATOM 692 N N . ALA A 1 91 ? -10.736 -3.749 11.550 1.00 98.56 91 ALA A N 1
ATOM 693 C CA . ALA A 1 91 ? -9.793 -4.836 11.285 1.00 98.56 91 ALA A CA 1
ATOM 694 C C . ALA A 1 91 ? -10.005 -5.460 9.893 1.00 98.56 91 ALA A C 1
ATOM 696 O O . ALA A 1 91 ? -9.037 -5.686 9.164 1.00 98.56 91 ALA A O 1
ATOM 697 N N . LYS A 1 92 ? -11.264 -5.671 9.492 1.00 98.69 92 LYS A N 1
ATOM 698 C CA . LYS A 1 92 ? -11.611 -6.199 8.166 1.00 98.69 92 LYS A CA 1
ATOM 699 C C . LYS A 1 92 ? -11.292 -5.216 7.038 1.00 98.69 92 LYS A C 1
ATOM 701 O O . LYS A 1 92 ? -10.831 -5.619 5.974 1.00 98.69 92 LYS A O 1
ATOM 706 N N . GLU A 1 93 ? -11.491 -3.920 7.260 1.00 98.31 93 GLU A N 1
ATOM 707 C CA . GLU A 1 93 ? -11.071 -2.893 6.299 1.00 98.31 93 GLU A CA 1
ATOM 708 C C . GLU A 1 93 ? -9.546 -2.881 6.118 1.00 98.31 93 GLU A C 1
ATOM 710 O O . GLU A 1 93 ? -9.060 -2.817 4.989 1.00 98.31 93 GLU A O 1
ATOM 715 N N . MET A 1 94 ? -8.782 -3.011 7.208 1.00 98.56 94 MET A N 1
ATOM 716 C CA . MET A 1 94 ? -7.322 -3.122 7.150 1.00 98.56 94 MET A CA 1
ATOM 717 C C . MET A 1 94 ? -6.856 -4.378 6.405 1.00 98.56 94 MET A C 1
ATOM 719 O O . MET A 1 94 ? -5.861 -4.316 5.685 1.00 98.56 94 MET A O 1
ATOM 723 N N . GLU A 1 95 ? -7.545 -5.508 6.574 1.00 98.69 95 GLU A N 1
ATOM 724 C CA . GLU A 1 95 ? -7.277 -6.743 5.828 1.00 98.69 95 GLU A CA 1
ATOM 725 C C . GLU A 1 95 ? -7.467 -6.532 4.321 1.00 98.69 95 GLU A C 1
ATOM 727 O O . GLU A 1 95 ? -6.547 -6.799 3.549 1.00 98.69 95 GLU A O 1
ATOM 732 N N . ASN A 1 96 ? -8.594 -5.942 3.912 1.00 97.94 96 ASN A N 1
ATOM 733 C CA . ASN A 1 96 ? -8.860 -5.634 2.506 1.00 97.94 96 ASN A CA 1
ATOM 734 C C . ASN A 1 96 ? -7.800 -4.687 1.911 1.00 97.94 96 ASN A C 1
ATOM 736 O O . ASN A 1 96 ? -7.331 -4.898 0.795 1.00 97.94 96 ASN A O 1
ATOM 740 N N . LEU A 1 97 ? -7.380 -3.655 2.655 1.00 98.19 97 LEU A N 1
ATOM 741 C CA . LEU A 1 97 ? -6.325 -2.734 2.211 1.00 98.19 97 LEU A CA 1
ATOM 742 C C . LEU A 1 97 ? -4.975 -3.439 2.023 1.00 98.19 97 LEU A C 1
ATOM 744 O O . LEU A 1 97 ? -4.252 -3.148 1.069 1.00 98.19 97 LEU A O 1
ATOM 748 N N . ARG A 1 98 ? -4.627 -4.368 2.922 1.00 98.00 98 ARG A N 1
ATOM 749 C CA . ARG A 1 98 ? -3.403 -5.175 2.802 1.00 98.00 98 ARG A CA 1
ATOM 750 C C . ARG A 1 98 ? -3.462 -6.090 1.589 1.00 98.00 98 ARG A C 1
ATOM 752 O O . ARG A 1 98 ? -2.490 -6.121 0.846 1.00 98.00 98 ARG A O 1
ATOM 759 N N . GLN A 1 99 ? -4.602 -6.735 1.350 1.00 98.44 99 GLN A N 1
ATOM 760 C CA . GLN A 1 99 ? -4.796 -7.571 0.170 1.00 98.44 99 GLN A CA 1
ATOM 761 C C . GLN A 1 99 ? -4.579 -6.770 -1.123 1.00 98.44 99 GLN A C 1
ATOM 763 O O . GLN A 1 99 ? -3.811 -7.194 -1.981 1.00 98.44 99 GLN A O 1
ATOM 768 N N . SER A 1 100 ? -5.154 -5.568 -1.232 1.00 97.06 100 SER A N 1
ATOM 769 C CA . SER A 1 100 ? -4.927 -4.692 -2.392 1.00 97.06 100 SER A CA 1
ATOM 770 C C . SER A 1 100 ? -3.453 -4.296 -2.561 1.00 97.06 100 SER A C 1
ATOM 772 O O . SER A 1 100 ? -2.948 -4.231 -3.681 1.00 97.06 100 SER A O 1
ATOM 774 N N . LEU A 1 101 ? -2.731 -4.041 -1.462 1.00 98.00 101 LEU A N 1
ATOM 775 C CA . LEU A 1 101 ? -1.289 -3.772 -1.512 1.00 98.00 101 LEU A CA 1
ATOM 776 C C . LEU A 1 101 ? -0.486 -4.995 -1.964 1.00 98.00 101 LEU A C 1
ATOM 778 O O . LEU A 1 101 ? 0.472 -4.842 -2.722 1.00 98.00 101 LEU A O 1
ATOM 782 N N . ASP A 1 102 ? -0.863 -6.190 -1.517 1.00 98.25 102 ASP A N 1
ATOM 783 C CA . ASP A 1 102 ? -0.219 -7.439 -1.919 1.00 98.25 102 ASP A CA 1
ATOM 784 C C . ASP A 1 102 ? -0.438 -7.725 -3.406 1.00 98.25 102 ASP A C 1
ATOM 786 O O . ASP A 1 102 ? 0.511 -8.070 -4.107 1.00 98.25 102 ASP A O 1
ATOM 790 N N . GLU A 1 103 ? -1.633 -7.462 -3.936 1.00 97.88 103 GLU A N 1
ATOM 791 C CA . GLU A 1 103 ? -1.900 -7.551 -5.375 1.00 97.88 103 GLU A CA 1
ATOM 792 C C . GLU A 1 103 ? -1.003 -6.608 -6.194 1.00 97.88 103 GLU A C 1
ATOM 794 O O . GLU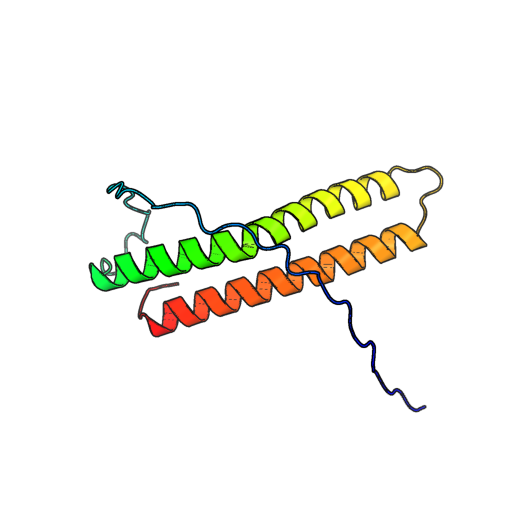 A 1 103 ? -0.489 -6.997 -7.245 1.00 97.88 103 GLU A O 1
ATOM 799 N N . LEU A 1 104 ? -0.759 -5.381 -5.715 1.00 97.69 104 LEU A N 1
ATOM 800 C CA . LEU A 1 104 ? 0.178 -4.457 -6.366 1.00 97.69 104 LEU A CA 1
ATOM 801 C C . LEU A 1 104 ? 1.629 -4.951 -6.297 1.00 97.69 104 LEU A C 1
ATOM 803 O O . LEU A 1 104 ? 2.368 -4.798 -7.271 1.00 97.69 104 LEU A O 1
ATOM 807 N N . ARG A 1 105 ? 2.045 -5.558 -5.177 1.00 96.94 105 ARG A N 1
ATOM 808 C CA . ARG A 1 105 ? 3.388 -6.150 -5.035 1.00 96.94 105 ARG A CA 1
ATOM 809 C C . ARG A 1 105 ? 3.577 -7.306 -6.010 1.00 96.94 105 ARG A C 1
ATOM 811 O O . ARG A 1 105 ? 4.573 -7.328 -6.721 1.00 96.94 105 ARG A O 1
ATOM 818 N N . VAL A 1 106 ? 2.589 -8.194 -6.120 1.00 97.88 106 VAL A N 1
ATOM 819 C CA . VAL A 1 106 ? 2.613 -9.306 -7.081 1.00 97.88 106 VAL A CA 1
ATOM 820 C C . VAL A 1 106 ? 2.720 -8.785 -8.515 1.00 97.88 106 VAL A C 1
ATOM 822 O O . VAL A 1 106 ? 3.558 -9.264 -9.272 1.00 97.88 106 VAL A O 1
ATOM 825 N N . LYS A 1 107 ? 1.937 -7.763 -8.891 1.00 97.19 107 LYS A N 1
ATOM 826 C CA . LYS A 1 107 ? 2.030 -7.144 -10.229 1.00 97.19 107 LYS A CA 1
ATOM 827 C C . LYS A 1 107 ? 3.418 -6.568 -10.509 1.00 97.19 107 LYS A C 1
ATOM 829 O O . LYS A 1 107 ? 3.956 -6.782 -11.592 1.00 97.19 107 LYS A O 1
ATOM 834 N N . ARG A 1 108 ? 4.011 -5.871 -9.535 1.00 97.19 108 ARG A N 1
ATOM 835 C CA . ARG A 1 108 ? 5.385 -5.356 -9.628 1.00 97.19 108 ARG A CA 1
ATOM 836 C C . ARG A 1 108 ? 6.389 -6.494 -9.825 1.00 97.19 108 ARG A C 1
ATOM 838 O O . ARG A 1 108 ? 7.255 -6.395 -10.686 1.00 97.19 108 ARG A O 1
ATOM 845 N N . ASP A 1 109 ? 6.266 -7.569 -9.055 1.00 96.50 109 ASP A N 1
ATOM 846 C CA . ASP A 1 109 ? 7.194 -8.703 -9.092 1.00 96.50 109 ASP A CA 1
ATOM 847 C C . ASP A 1 109 ? 7.103 -9.479 -10.417 1.00 96.50 109 ASP A C 1
ATOM 849 O O . ASP A 1 109 ? 8.126 -9.911 -10.953 1.00 96.50 109 ASP A O 1
ATOM 853 N N . ILE A 1 110 ? 5.897 -9.603 -10.982 1.00 97.12 110 ILE A N 1
ATOM 854 C CA . ILE A 1 110 ? 5.679 -10.138 -12.333 1.00 97.12 110 ILE A CA 1
ATOM 855 C C . ILE A 1 110 ? 6.357 -9.238 -13.371 1.00 97.12 110 ILE A C 1
ATOM 857 O O . ILE A 1 110 ? 7.162 -9.735 -14.154 1.00 97.12 110 ILE A O 1
ATOM 861 N N . ALA A 1 111 ? 6.127 -7.921 -13.328 1.00 96.19 111 ALA A N 1
ATOM 862 C CA . ALA A 1 111 ? 6.740 -6.985 -14.274 1.00 96.19 111 ALA A CA 1
ATOM 863 C C . ALA A 1 111 ? 8.280 -7.006 -14.209 1.00 96.19 111 ALA A C 1
ATOM 865 O O . ALA A 1 111 ? 8.957 -6.945 -15.232 1.00 96.19 111 ALA A O 1
ATOM 866 N N . MET A 1 112 ? 8.844 -7.144 -13.006 1.00 95.12 112 MET A N 1
ATOM 867 C CA . MET A 1 112 ? 10.285 -7.325 -12.803 1.00 95.12 112 MET A CA 1
ATOM 868 C C . MET A 1 112 ? 10.791 -8.624 -13.442 1.00 95.12 112 MET A C 1
ATOM 870 O O . MET A 1 112 ? 11.819 -8.615 -14.116 1.00 95.12 112 MET A O 1
ATOM 874 N N . ALA A 1 113 ? 10.053 -9.728 -13.270 1.00 94.94 113 ALA A N 1
ATOM 875 C CA . ALA A 1 113 ? 10.381 -11.014 -13.881 1.00 94.94 113 ALA A CA 1
ATOM 876 C C . ALA A 1 113 ? 10.381 -10.947 -15.413 1.00 94.94 113 ALA A C 1
ATOM 878 O O . ALA A 1 113 ? 11.314 -11.431 -16.047 1.00 94.94 113 ALA A O 1
ATOM 879 N N . GLU A 1 114 ? 9.342 -10.345 -15.993 1.00 94.81 114 GLU A N 1
ATOM 880 C CA . GLU A 1 114 ? 9.171 -10.195 -17.442 1.00 94.81 114 GLU A CA 1
ATOM 881 C C . GLU A 1 114 ? 10.260 -9.308 -18.056 1.00 94.81 114 GLU A C 1
ATOM 883 O O . GLU A 1 114 ? 10.721 -9.573 -19.163 1.00 94.81 114 GLU A O 1
ATOM 888 N N . ALA A 1 115 ? 10.738 -8.305 -17.313 1.00 92.94 115 ALA A N 1
ATOM 889 C CA . ALA A 1 115 ? 11.866 -7.464 -17.708 1.00 92.94 115 ALA A CA 1
ATOM 890 C C . ALA A 1 115 ? 13.246 -8.128 -17.488 1.00 92.94 115 ALA A C 1
ATOM 892 O O . ALA A 1 115 ? 14.283 -7.508 -17.733 1.00 92.94 115 ALA A O 1
ATOM 893 N N . GLY A 1 116 ? 13.287 -9.372 -16.994 1.00 91.75 116 GLY A N 1
ATOM 894 C CA . GLY A 1 116 ? 14.528 -10.082 -16.676 1.00 91.75 116 GLY A CA 1
ATOM 895 C C . GLY A 1 116 ? 15.322 -9.446 -15.531 1.00 91.75 116 GLY A C 1
ATOM 896 O O . GLY A 1 116 ? 16.529 -9.660 -15.433 1.00 91.75 116 GLY A O 1
ATOM 897 N N . ILE A 1 117 ? 14.670 -8.642 -14.686 1.00 90.25 117 ILE A N 1
ATOM 898 C CA . ILE A 1 117 ? 15.302 -7.950 -13.566 1.00 90.25 117 ILE A CA 1
ATOM 899 C C . ILE A 1 117 ? 15.233 -8.861 -12.327 1.00 90.25 117 ILE A C 1
ATOM 901 O O . ILE A 1 117 ? 14.143 -9.325 -11.974 1.00 90.25 117 ILE A O 1
ATOM 905 N N . PRO A 1 118 ? 16.358 -9.117 -11.632 1.00 81.81 118 PRO A N 1
ATOM 906 C CA . PRO A 1 118 ? 16.365 -9.807 -10.345 1.00 81.81 118 PRO A CA 1
ATOM 907 C C . PRO A 1 118 ? 15.415 -9.138 -9.339 1.00 81.81 118 PRO A C 1
ATOM 909 O O . PRO A 1 118 ? 15.392 -7.910 -9.224 1.00 81.81 118 PRO A O 1
ATOM 912 N N . ARG A 1 119 ? 14.623 -9.956 -8.637 1.00 72.44 119 ARG A N 1
ATOM 913 C CA . ARG A 1 119 ? 13.640 -9.527 -7.629 1.00 72.44 119 ARG A CA 1
ATOM 914 C C . ARG A 1 119 ? 14.236 -9.521 -6.230 1.00 72.44 119 ARG A C 1
ATOM 916 O O . ARG A 1 119 ? 15.020 -10.451 -5.933 1.00 72.44 119 ARG A O 1
#

Sequence (119 aa):
MKRNTKIALIMMALSAMAMGSTSAFAHGGHGMWQQNAAPLTSEQQTAWQKIHNDFYAQSSALQQQLVTKRYEYNALLAANPPDSSKINAVAKEMENLRQSLDELRVKRDIAMAEAGIPR

InterPro domains:
  IPR025961 Heavy-metal resistance protein [PF13801] (10-118)

pLDDT: mean 80.38, std 22.51, range [39.09, 98.69]

Secondary structure (DSSP, 8-state):
----------------------------------TTSPPPPHHHHHHHHHHHHHHHHHHHHHHHHHHHHHHHHHHHHHSSS--HHHHHHHHHHHHHHHHHHHHHHHHHHHHHHHTT---

Organism: NCBI:txid1403943